Protein AF-A0A1F3CA04-F1 (afdb_monomer_lite)

Radius of gyration: 16.36 Å; chains: 1; bounding box: 29×41×42 Å

Sequence (103 aa):
MHPNYIQHNPNVPQGREGFKQFMSRIPGRTPREIKPEWVNAPVLTLINGPYSFMMWDRTAKDPDDASREYKWNHFDVVRMENNLIMEHWDEARINPPAPAPAR

Structure (mmCIF, N/CA/C/O backbone):
data_AF-A0A1F3CA04-F1
#
_entry.id   AF-A0A1F3CA04-F1
#
loop_
_atom_site.group_PDB
_atom_site.id
_atom_site.type_symbol
_atom_site.label_atom_id
_atom_site.label_alt_id
_atom_site.label_comp_id
_atom_site.label_asym_id
_atom_site.label_entity_id
_atom_site.label_seq_id
_atom_site.pdbx_PDB_ins_code
_atom_site.Cartn_x
_atom_site.Cartn_y
_atom_site.Cartn_z
_atom_site.occupancy
_atom_site.B_iso_or_equiv
_atom_site.auth_seq_id
_atom_site.auth_comp_id
_atom_site.auth_asym_id
_atom_site.auth_atom_id
_atom_site.pdbx_PDB_model_num
ATOM 1 N N . MET A 1 1 ? -2.698 -2.055 13.771 1.00 92.06 1 MET A N 1
ATOM 2 C CA . MET A 1 1 ? -3.587 -2.848 12.893 1.00 92.06 1 MET A CA 1
ATOM 3 C C . MET A 1 1 ? -4.472 -3.742 13.751 1.00 92.06 1 MET A C 1
ATOM 5 O O . MET A 1 1 ? -3.965 -4.380 14.677 1.00 92.06 1 MET A O 1
ATOM 9 N N . HIS A 1 2 ? -5.775 -3.731 13.490 1.00 97.69 2 HIS A N 1
ATOM 10 C CA . HIS A 1 2 ? -6.786 -4.514 14.202 1.00 97.69 2 HIS A CA 1
ATOM 11 C C . HIS A 1 2 ? -6.663 -6.018 13.880 1.00 97.69 2 HIS A C 1
ATOM 13 O O . HIS A 1 2 ? -6.265 -6.344 12.762 1.00 97.69 2 HIS A O 1
ATOM 19 N N . PRO A 1 3 ? -6.977 -6.953 14.806 1.00 97.12 3 PRO A N 1
ATOM 20 C CA . PRO A 1 3 ? -6.903 -8.392 14.524 1.00 97.12 3 PRO A CA 1
ATOM 21 C C . PRO A 1 3 ? -7.687 -8.804 13.270 1.00 97.12 3 PRO A C 1
ATOM 23 O O . PRO A 1 3 ? -7.155 -9.519 12.424 1.00 97.12 3 PRO A O 1
ATOM 26 N N . ASN A 1 4 ? -8.891 -8.251 13.110 1.00 95.88 4 ASN A N 1
ATOM 27 C CA . ASN A 1 4 ? -9.794 -8.514 11.986 1.00 95.88 4 ASN A CA 1
ATOM 28 C C . ASN A 1 4 ? -9.717 -7.419 10.909 1.00 95.88 4 ASN A C 1
ATOM 30 O O . ASN A 1 4 ? -10.752 -7.034 10.376 1.00 95.88 4 ASN A O 1
ATOM 34 N N . TYR A 1 5 ? -8.541 -6.824 10.667 1.00 97.44 5 TYR A N 1
ATOM 35 C CA . TYR A 1 5 ? -8.445 -5.803 9.621 1.00 97.44 5 TYR A CA 1
ATOM 36 C C . TYR A 1 5 ? -8.799 -6.403 8.247 1.00 97.44 5 TYR A C 1
ATOM 38 O O . TYR A 1 5 ? -8.454 -7.554 7.959 1.00 97.44 5 TYR A O 1
ATOM 46 N N . ILE A 1 6 ? -9.487 -5.619 7.423 1.00 98.38 6 ILE A N 1
ATOM 47 C CA . ILE A 1 6 ? -9.934 -6.021 6.088 1.00 98.38 6 ILE A CA 1
ATOM 48 C C . ILE A 1 6 ? -8.849 -5.665 5.067 1.00 98.38 6 ILE A C 1
ATOM 50 O O . ILE A 1 6 ? -8.357 -4.536 5.031 1.00 98.38 6 ILE A O 1
ATOM 54 N N . GLN A 1 7 ? -8.474 -6.636 4.239 1.00 97.94 7 GLN A N 1
ATOM 55 C CA . GLN A 1 7 ? -7.486 -6.488 3.175 1.00 97.94 7 GLN A CA 1
ATOM 56 C C . GLN A 1 7 ? -8.164 -6.582 1.811 1.00 97.94 7 GLN A C 1
ATOM 58 O O . GLN A 1 7 ? -8.772 -7.604 1.504 1.00 97.94 7 GLN A O 1
ATOM 63 N N . HIS A 1 8 ? -8.038 -5.554 0.976 1.00 98.06 8 HIS A N 1
ATOM 64 C CA . HIS A 1 8 ? -8.584 -5.587 -0.384 1.00 98.06 8 HIS A CA 1
ATOM 65 C C . HIS A 1 8 ? -7.581 -6.088 -1.431 1.00 98.06 8 HIS A C 1
ATOM 67 O O . HIS A 1 8 ? -8.006 -6.532 -2.494 1.00 98.06 8 HIS A O 1
ATOM 73 N N . ASN A 1 9 ? -6.275 -6.111 -1.127 1.00 97.81 9 ASN A N 1
ATOM 74 C CA . ASN A 1 9 ? -5.279 -6.722 -2.009 1.00 97.81 9 ASN A CA 1
ATOM 75 C C . ASN A 1 9 ? -5.529 -8.239 -2.124 1.00 97.81 9 ASN A C 1
ATOM 77 O O . ASN A 1 9 ? -5.343 -8.959 -1.136 1.00 97.81 9 ASN A O 1
ATOM 81 N N . PRO A 1 10 ? -5.872 -8.765 -3.314 1.00 96.62 10 PRO A N 1
ATOM 82 C CA . PRO A 1 10 ? -6.240 -10.171 -3.477 1.00 96.62 10 PRO A CA 1
ATOM 83 C C . PRO A 1 10 ? -5.065 -11.141 -3.286 1.00 96.62 10 PRO A C 1
ATOM 85 O O . PRO A 1 10 ? -5.273 -12.348 -3.190 1.00 96.62 10 PRO A O 1
ATOM 88 N N . ASN A 1 11 ? -3.829 -10.637 -3.233 1.00 95.62 11 ASN A N 1
ATOM 89 C CA . ASN A 1 11 ? -2.618 -11.436 -3.058 1.00 95.62 11 ASN A CA 1
ATOM 90 C C . ASN A 1 11 ? -2.159 -11.519 -1.593 1.00 95.62 11 ASN A C 1
ATOM 92 O O . ASN A 1 11 ? -1.181 -12.210 -1.301 1.00 95.62 11 ASN A O 1
ATOM 96 N N . VAL A 1 12 ? -2.832 -10.815 -0.674 1.00 95.69 12 VAL A N 1
ATOM 97 C CA . VAL A 1 12 ? -2.473 -10.758 0.747 1.00 95.69 12 VAL A CA 1
ATOM 98 C C . VAL A 1 12 ? -3.611 -11.351 1.588 1.00 95.69 12 VAL A C 1
ATOM 100 O O . VAL A 1 12 ? -4.756 -10.929 1.440 1.00 95.69 12 VAL A O 1
ATOM 103 N N . PRO A 1 13 ? -3.341 -12.317 2.489 1.00 96.25 13 PRO A N 1
ATOM 104 C CA . PRO A 1 13 ? -4.384 -12.898 3.330 1.00 96.25 13 PRO A CA 1
ATOM 105 C C . PRO A 1 13 ? -5.063 -11.872 4.252 1.00 96.25 13 PRO A C 1
ATOM 107 O O . PRO A 1 13 ? -4.441 -10.905 4.691 1.00 96.25 13 PRO A O 1
ATOM 110 N N . GLN A 1 14 ? -6.328 -12.136 4.593 1.00 96.94 14 GLN A N 1
ATOM 111 C CA . GLN A 1 14 ? -7.121 -11.321 5.520 1.00 96.94 14 GLN A CA 1
ATOM 112 C C . GLN A 1 14 ? -6.559 -11.333 6.950 1.00 96.94 14 GLN A C 1
ATOM 114 O O . GLN A 1 14 ? -5.943 -12.313 7.382 1.00 96.94 14 GLN A O 1
ATOM 119 N N . GLY A 1 15 ? -6.865 -10.282 7.719 1.00 96.56 15 GLY A N 1
ATOM 120 C CA . GLY A 1 15 ? -6.576 -10.206 9.151 1.00 96.56 15 GLY A CA 1
ATOM 121 C C . GLY A 1 15 ? -5.089 -10.046 9.487 1.00 96.56 15 GLY A C 1
ATOM 122 O O . GLY A 1 15 ? -4.189 -10.399 8.723 1.00 96.56 15 GLY A O 1
ATOM 123 N N . ARG A 1 16 ? -4.798 -9.488 10.670 1.00 96.19 16 ARG A N 1
ATOM 124 C CA . ARG A 1 16 ? -3.444 -9.013 11.027 1.00 96.19 16 ARG A CA 1
ATOM 125 C C . ARG A 1 16 ? -2.394 -10.116 10.960 1.00 96.19 16 ARG A C 1
ATOM 127 O O . ARG A 1 16 ? -1.263 -9.866 10.549 1.00 96.19 16 ARG A O 1
ATOM 134 N N . GLU A 1 17 ? -2.751 -11.319 11.394 1.00 96.56 17 GLU A N 1
ATOM 135 C CA . GLU A 1 17 ? -1.821 -12.448 11.377 1.00 96.56 17 GLU A CA 1
ATOM 136 C C . GLU A 1 17 ? -1.526 -12.917 9.948 1.00 96.56 17 GLU A C 1
ATOM 138 O O . GLU A 1 17 ? -0.367 -13.191 9.635 1.00 96.56 17 GLU A O 1
ATOM 143 N N . GLY A 1 18 ? -2.523 -12.896 9.057 1.00 95.12 18 GLY A N 1
ATOM 144 C CA . GLY A 1 18 ? -2.345 -13.172 7.633 1.00 95.12 18 GLY A CA 1
ATOM 145 C C . GLY A 1 18 ? -1.386 -12.183 6.966 1.00 95.12 18 GLY A C 1
ATOM 146 O O . GLY A 1 18 ? -0.427 -12.587 6.306 1.00 95.12 18 GLY A O 1
ATOM 147 N N . PHE A 1 19 ? -1.565 -10.888 7.237 1.00 94.50 19 PHE A N 1
ATOM 148 C CA . PHE A 1 19 ? -0.645 -9.839 6.785 1.00 94.50 19 PHE A CA 1
ATOM 149 C C . PHE A 1 19 ? 0.782 -10.032 7.292 1.00 94.50 19 PHE A C 1
ATOM 151 O O . PHE A 1 19 ? 1.736 -9.965 6.517 1.00 94.50 19 PHE A O 1
ATOM 158 N N . LYS A 1 20 ? 0.947 -10.280 8.597 1.00 92.75 20 LYS A N 1
ATOM 159 C CA . LYS A 1 20 ? 2.267 -10.498 9.206 1.00 92.75 20 LYS A CA 1
ATOM 160 C C . LYS A 1 20 ? 2.972 -11.694 8.576 1.00 92.75 20 LYS A C 1
ATOM 162 O O . LYS A 1 20 ? 4.164 -11.608 8.294 1.00 92.75 20 LYS A O 1
ATOM 167 N N . GLN A 1 21 ? 2.241 -12.781 8.335 1.00 93.06 21 GLN A N 1
ATOM 168 C CA . GLN A 1 21 ? 2.784 -1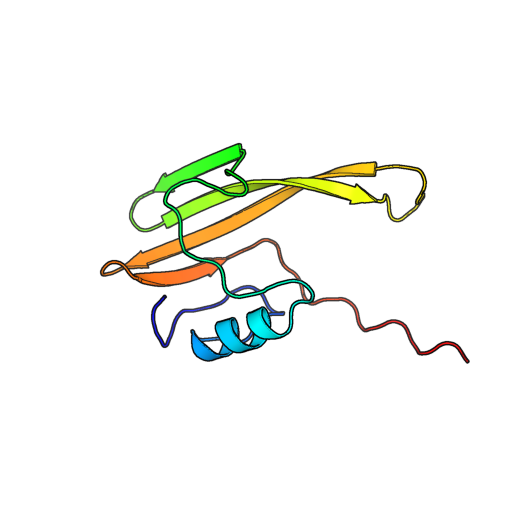3.974 7.697 1.00 93.06 21 GLN A CA 1
ATOM 169 C C . GLN A 1 21 ? 3.174 -13.725 6.236 1.00 93.06 21 GLN A C 1
ATOM 171 O O . GLN A 1 21 ? 4.193 -14.237 5.784 1.00 93.06 21 GLN A O 1
ATOM 176 N N . PHE A 1 22 ? 2.389 -12.948 5.488 1.00 92.75 22 PHE A N 1
ATOM 177 C CA . PHE A 1 22 ? 2.759 -12.549 4.132 1.00 92.75 22 PHE A CA 1
ATOM 178 C C . PHE A 1 22 ? 4.041 -11.708 4.141 1.00 92.75 22 PHE A C 1
ATOM 180 O O . PHE A 1 22 ? 5.002 -12.025 3.442 1.00 92.75 22 PHE A O 1
ATOM 187 N N . MET A 1 23 ? 4.096 -10.688 5.001 1.00 90.69 23 MET A N 1
ATOM 188 C CA . MET A 1 23 ? 5.235 -9.777 5.089 1.00 90.69 23 MET A CA 1
ATOM 189 C C . MET A 1 23 ? 6.532 -10.448 5.543 1.00 90.69 23 MET A C 1
ATOM 191 O O . MET A 1 23 ? 7.600 -10.037 5.093 1.00 90.69 23 MET A O 1
ATOM 195 N N . SER A 1 24 ? 6.464 -11.475 6.395 1.00 90.44 24 SER A N 1
ATOM 196 C CA . SER A 1 24 ? 7.653 -12.215 6.841 1.00 90.44 24 SER A CA 1
ATOM 197 C C . SER A 1 24 ? 8.280 -13.087 5.751 1.00 90.44 24 SER A C 1
ATOM 199 O O . SER A 1 24 ? 9.429 -13.496 5.892 1.00 90.44 24 SER A O 1
ATOM 201 N N . ARG A 1 25 ? 7.552 -13.364 4.661 1.00 90.12 25 ARG A N 1
ATOM 202 C CA . ARG A 1 25 ? 8.051 -14.126 3.506 1.00 90.12 25 ARG A CA 1
ATOM 203 C C . ARG A 1 25 ? 8.712 -13.245 2.448 1.00 90.12 25 ARG A C 1
ATOM 205 O O . ARG A 1 25 ? 9.337 -13.784 1.540 1.00 90.12 25 ARG A O 1
ATOM 212 N N . ILE A 1 26 ? 8.569 -11.919 2.534 1.00 87.75 26 ILE A N 1
ATOM 213 C CA . ILE A 1 26 ? 9.151 -11.002 1.550 1.00 87.75 26 ILE A CA 1
ATOM 214 C C . ILE A 1 26 ? 10.677 -10.972 1.726 1.00 87.75 26 ILE A C 1
ATOM 216 O O . ILE A 1 26 ? 11.155 -10.565 2.791 1.00 87.75 26 ILE A O 1
ATOM 220 N N . PRO A 1 27 ? 11.458 -11.352 0.696 1.00 88.62 27 PRO A N 1
ATOM 221 C CA . PRO A 1 27 ? 12.913 -11.331 0.773 1.00 88.62 27 PRO A CA 1
ATOM 222 C C . PRO A 1 27 ? 13.448 -9.941 1.130 1.00 88.62 27 PRO A C 1
ATOM 224 O O . PRO A 1 27 ? 12.981 -8.925 0.618 1.00 88.62 27 PRO A O 1
ATOM 227 N N . GLY A 1 28 ? 14.435 -9.891 2.023 1.00 82.75 28 GLY A N 1
ATOM 228 C CA . GLY A 1 28 ? 15.071 -8.639 2.445 1.00 82.75 28 GLY A CA 1
ATOM 229 C C . GLY A 1 28 ? 14.287 -7.817 3.476 1.00 82.75 28 GLY A C 1
ATOM 230 O O . GLY A 1 28 ? 14.812 -6.809 3.958 1.00 82.75 28 GLY A O 1
ATOM 231 N N . ARG A 1 29 ? 13.076 -8.233 3.880 1.00 80.62 29 ARG A N 1
ATOM 232 C CA . ARG A 1 29 ? 12.407 -7.642 5.047 1.00 80.62 29 ARG A CA 1
ATOM 233 C C . ARG A 1 29 ? 12.902 -8.277 6.340 1.00 80.62 29 ARG A C 1
ATOM 235 O O . ARG A 1 29 ? 12.621 -9.431 6.637 1.00 80.62 29 ARG A O 1
ATOM 242 N N . THR A 1 30 ? 13.585 -7.474 7.144 1.00 81.50 30 THR A N 1
ATOM 243 C CA . THR A 1 30 ? 13.923 -7.783 8.535 1.00 81.50 30 THR A CA 1
ATOM 244 C C . THR A 1 30 ? 13.162 -6.843 9.468 1.00 81.50 30 THR A C 1
ATOM 246 O O . THR A 1 30 ? 12.855 -5.715 9.067 1.00 81.50 30 THR A O 1
ATOM 249 N N . PRO A 1 31 ? 12.832 -7.267 10.702 1.00 82.94 31 PRO A N 1
ATOM 250 C CA . PRO A 1 31 ? 12.351 -6.345 11.721 1.00 82.94 31 PRO A CA 1
ATOM 251 C C . PRO A 1 31 ? 13.356 -5.208 11.900 1.00 82.94 31 PRO A C 1
ATOM 253 O O . PRO A 1 31 ? 14.555 -5.441 12.045 1.00 82.94 31 PRO A O 1
ATOM 256 N N . ARG A 1 32 ? 12.859 -3.976 11.863 1.00 83.56 32 ARG A N 1
ATOM 257 C CA . ARG A 1 32 ? 13.641 -2.768 12.116 1.00 83.56 32 ARG A CA 1
ATOM 258 C C . ARG A 1 32 ? 12.983 -2.010 13.252 1.00 83.56 32 ARG A C 1
ATOM 260 O O . ARG A 1 32 ? 11.769 -2.097 13.435 1.00 83.56 32 ARG A O 1
ATOM 267 N N . GLU A 1 33 ? 13.792 -1.274 13.997 1.00 88.56 33 GLU A N 1
ATOM 268 C CA . GLU A 1 33 ? 13.284 -0.295 14.947 1.00 88.56 33 GLU A CA 1
ATOM 269 C C . GLU A 1 33 ? 12.392 0.718 14.216 1.00 88.56 33 GLU A C 1
ATOM 271 O O . GLU A 1 33 ? 12.730 1.181 13.121 1.00 88.56 33 GLU A O 1
ATOM 276 N N . ILE A 1 34 ? 11.239 1.030 14.807 1.00 85.62 34 ILE A N 1
ATOM 277 C CA . ILE A 1 34 ? 10.322 2.029 14.264 1.00 85.62 34 ILE A CA 1
ATOM 278 C C . ILE A 1 34 ? 10.870 3.401 14.639 1.00 85.62 34 ILE A C 1
ATOM 280 O O . ILE A 1 34 ? 10.959 3.733 15.818 1.00 85.62 34 ILE A O 1
ATOM 284 N N . LYS A 1 35 ? 11.213 4.188 13.623 1.00 90.44 35 LYS A N 1
ATOM 285 C CA . LYS A 1 35 ? 11.646 5.577 13.767 1.00 90.44 35 LYS A CA 1
ATOM 286 C C . LYS A 1 35 ? 10.540 6.520 13.283 1.00 90.44 35 LYS A C 1
ATOM 288 O O . LYS A 1 35 ? 9.757 6.112 12.422 1.00 90.44 35 LYS A O 1
ATOM 293 N N . PRO A 1 36 ? 10.432 7.741 13.835 1.00 90.25 36 PRO A N 1
ATOM 294 C CA . PRO A 1 36 ? 9.417 8.701 13.407 1.00 90.25 36 PRO A CA 1
ATOM 295 C C . PRO A 1 36 ? 9.662 9.226 11.985 1.00 90.25 36 PRO A C 1
ATOM 297 O O . PRO A 1 36 ? 8.723 9.679 11.334 1.00 90.25 36 PRO A O 1
ATOM 300 N N . GLU A 1 37 ? 10.897 9.165 11.485 1.00 93.12 37 GLU A N 1
ATOM 301 C CA . GLU A 1 37 ? 11.230 9.585 10.130 1.00 93.12 37 GLU A CA 1
ATOM 302 C C . GLU A 1 37 ? 10.823 8.538 9.086 1.00 93.12 37 GLU A C 1
ATOM 304 O O . GLU A 1 37 ? 11.006 7.328 9.253 1.00 93.12 37 GLU A O 1
ATOM 309 N N . TRP A 1 38 ? 10.333 9.018 7.945 1.00 89.56 38 TRP A N 1
ATOM 310 C CA . TRP A 1 38 ? 10.053 8.165 6.800 1.00 89.56 38 TRP A CA 1
ATOM 311 C C . TRP A 1 38 ? 11.344 7.591 6.213 1.00 89.56 38 TRP A C 1
ATOM 313 O O . TRP A 1 38 ? 12.263 8.327 5.868 1.00 89.56 38 TRP A O 1
ATOM 323 N N . VAL A 1 39 ? 11.373 6.272 6.001 1.00 87.75 39 VAL A N 1
ATOM 324 C CA . VAL A 1 39 ? 12.402 5.638 5.154 1.00 87.75 39 VAL A CA 1
ATOM 325 C C . VAL A 1 39 ? 12.196 6.027 3.688 1.00 87.75 39 VAL A C 1
ATOM 327 O O . VAL A 1 39 ? 13.155 6.274 2.968 1.00 87.75 39 VAL A O 1
ATOM 330 N N . ASN A 1 40 ? 10.935 6.074 3.257 1.00 89.94 40 ASN A N 1
ATOM 331 C CA . ASN A 1 40 ? 10.514 6.570 1.954 1.00 89.94 40 ASN A CA 1
ATOM 332 C C . ASN A 1 40 ? 9.200 7.334 2.146 1.00 89.94 40 ASN A C 1
ATOM 334 O O . ASN A 1 40 ? 8.171 6.718 2.435 1.00 89.94 40 ASN A O 1
ATOM 338 N N . ALA A 1 41 ? 9.246 8.662 2.078 1.00 94.75 41 ALA A N 1
ATOM 339 C CA . ALA A 1 41 ? 8.067 9.493 2.300 1.00 94.75 41 ALA A CA 1
ATOM 340 C C . ALA A 1 41 ? 7.132 9.445 1.077 1.00 94.75 41 ALA A C 1
ATOM 342 O O . ALA A 1 41 ? 7.624 9.392 -0.051 1.00 94.75 41 ALA A O 1
ATOM 343 N N . PRO A 1 42 ? 5.801 9.463 1.267 1.00 97.31 42 PRO A N 1
ATOM 344 C CA . PRO A 1 42 ? 4.868 9.564 0.150 1.00 97.31 42 PRO A CA 1
ATOM 345 C C . PRO A 1 42 ? 5.012 10.912 -0.567 1.00 97.31 42 PRO A C 1
ATOM 347 O O . PRO A 1 42 ? 5.169 11.954 0.069 1.00 97.31 42 PRO A O 1
ATOM 350 N N . VAL A 1 43 ? 4.899 10.899 -1.896 1.00 97.88 43 VAL A N 1
ATOM 351 C CA . VAL A 1 43 ? 4.877 12.110 -2.736 1.00 97.88 43 VAL A CA 1
ATOM 352 C C . VAL A 1 43 ? 3.554 12.870 -2.628 1.00 97.88 43 VAL A C 1
ATOM 354 O O . VAL A 1 43 ? 3.502 14.066 -2.901 1.00 97.88 43 VAL A O 1
ATOM 357 N N . LEU A 1 44 ? 2.482 12.188 -2.213 1.00 98.19 44 LEU A N 1
ATOM 358 C CA . LEU A 1 44 ? 1.176 12.781 -1.947 1.00 98.19 44 LEU A CA 1
ATOM 359 C C . LEU A 1 44 ? 0.532 12.086 -0.749 1.00 98.19 44 LEU A C 1
ATOM 361 O O . LEU A 1 44 ? 0.480 10.859 -0.690 1.00 98.19 44 LEU A O 1
ATOM 365 N N . THR A 1 45 ? 0.015 12.876 0.189 1.00 98.19 45 THR A N 1
ATOM 366 C CA . THR A 1 45 ? -0.804 12.394 1.307 1.00 98.19 45 THR A CA 1
ATOM 367 C C . THR A 1 45 ? -2.104 13.182 1.343 1.00 98.19 45 THR A C 1
ATOM 369 O O . THR A 1 45 ? -2.074 14.411 1.335 1.00 98.19 45 THR A O 1
ATOM 372 N N . LEU A 1 46 ? -3.236 12.483 1.389 1.00 98.44 46 LEU A N 1
ATOM 373 C CA . LEU A 1 46 ? -4.562 13.080 1.542 1.00 98.44 46 LEU A CA 1
ATOM 374 C C . LEU A 1 46 ? -5.254 12.440 2.740 1.00 98.44 46 LEU A C 1
ATOM 376 O O . LEU A 1 46 ? -5.306 11.216 2.851 1.00 98.44 46 LEU A O 1
ATOM 380 N N . ILE A 1 47 ? -5.810 13.269 3.619 1.00 98.25 47 ILE A N 1
ATOM 381 C CA . ILE A 1 47 ? -6.541 12.820 4.803 1.00 98.25 47 ILE A CA 1
ATOM 382 C C . ILE A 1 47 ? -7.989 13.283 4.681 1.00 98.25 47 ILE A C 1
ATOM 384 O O . ILE A 1 47 ? -8.244 14.466 4.456 1.00 98.25 47 ILE A O 1
ATOM 388 N N . ASN A 1 48 ? -8.936 12.360 4.841 1.00 98.25 48 ASN A N 1
ATOM 389 C CA . ASN A 1 48 ? -10.362 12.672 4.869 1.00 98.25 48 ASN A CA 1
ATOM 390 C C . ASN A 1 48 ? -11.076 11.793 5.902 1.00 98.25 48 ASN A C 1
ATOM 392 O O . ASN A 1 48 ? -11.264 10.593 5.692 1.00 98.25 48 ASN A O 1
ATOM 396 N N . GLY A 1 49 ? -11.470 12.392 7.027 1.00 97.50 49 GLY A N 1
ATOM 397 C CA . GLY A 1 49 ? -12.084 11.664 8.135 1.00 97.50 49 GLY A CA 1
ATOM 398 C C . GLY A 1 49 ? -11.185 10.513 8.614 1.00 97.50 49 GLY A C 1
ATOM 399 O O . GLY A 1 49 ? -10.027 10.762 8.949 1.00 97.50 49 GLY A O 1
ATOM 400 N N . PRO A 1 50 ? -11.674 9.258 8.647 1.00 98.25 50 PRO A N 1
ATOM 401 C CA . PRO A 1 50 ? -10.882 8.117 9.101 1.00 98.25 50 PRO A CA 1
ATOM 402 C C . PRO A 1 50 ? -9.899 7.594 8.042 1.00 98.25 50 PRO A C 1
ATOM 404 O O . PRO A 1 50 ? -9.196 6.623 8.313 1.00 98.25 50 PRO A O 1
ATOM 407 N N . TYR A 1 51 ? -9.869 8.167 6.836 1.00 98.62 51 TYR A N 1
ATOM 408 C CA . TYR A 1 51 ? -9.064 7.665 5.726 1.00 98.62 51 TYR A CA 1
ATOM 409 C C . TYR A 1 51 ? -7.758 8.442 5.571 1.00 98.62 51 TY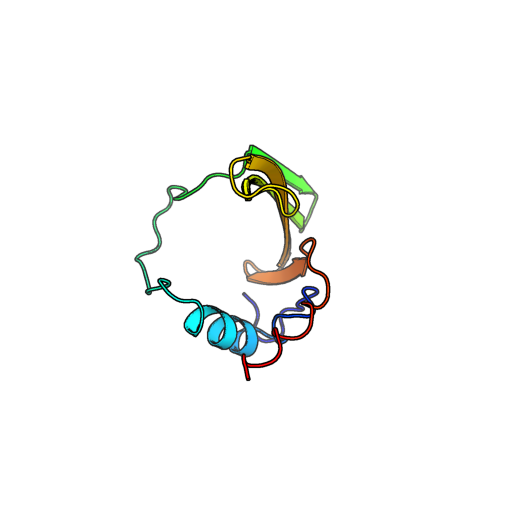R A C 1
ATOM 411 O O . TYR A 1 51 ? -7.759 9.674 5.537 1.00 98.62 51 TYR A O 1
ATOM 419 N N . SER A 1 52 ? -6.663 7.702 5.402 1.00 98.38 52 SER A N 1
ATOM 420 C CA . SER A 1 52 ? -5.362 8.221 4.987 1.00 98.38 52 SER A CA 1
ATOM 421 C C . SER A 1 52 ? -4.971 7.584 3.663 1.00 98.38 52 SER A C 1
ATOM 423 O O . SER A 1 52 ? -4.716 6.383 3.608 1.00 98.38 52 SER A O 1
ATOM 425 N N . PHE A 1 53 ? -4.920 8.395 2.614 1.00 98.62 53 PHE A N 1
ATOM 426 C CA . PHE A 1 53 ? -4.381 8.038 1.308 1.00 98.62 53 PHE A CA 1
ATOM 427 C C . PHE A 1 53 ? -2.919 8.475 1.238 1.00 98.62 53 PHE A C 1
ATOM 429 O O . PHE A 1 53 ? -2.599 9.622 1.556 1.00 98.62 53 PHE A O 1
ATOM 436 N N . MET A 1 54 ? -2.043 7.582 0.793 1.00 98.44 54 MET A N 1
ATOM 437 C CA . MET A 1 54 ? -0.620 7.837 0.596 1.00 98.44 54 MET A 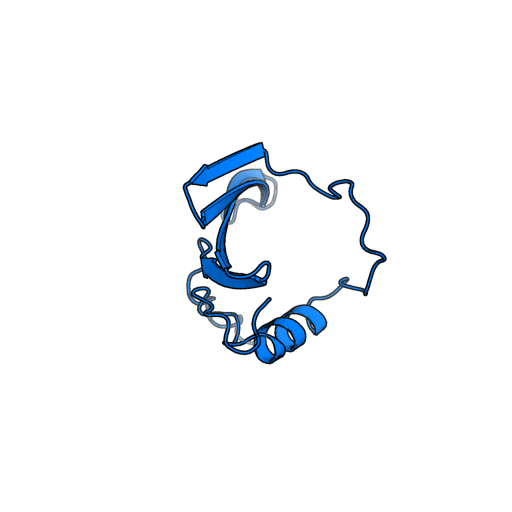CA 1
ATOM 438 C C . MET A 1 54 ? -0.212 7.302 -0.772 1.00 98.44 54 MET A C 1
ATOM 440 O O . MET A 1 54 ? -0.572 6.186 -1.131 1.00 98.44 54 MET A O 1
ATOM 444 N N . MET A 1 55 ? 0.550 8.083 -1.529 1.00 98.44 55 MET A N 1
ATOM 445 C CA . MET A 1 55 ? 1.061 7.689 -2.840 1.00 98.44 55 MET A CA 1
ATOM 446 C C . MET A 1 55 ? 2.570 7.878 -2.890 1.00 98.44 55 MET A C 1
ATOM 448 O O . MET A 1 55 ? 3.080 8.899 -2.434 1.00 98.44 55 MET A O 1
ATOM 452 N N . TRP A 1 56 ? 3.272 6.925 -3.493 1.00 98.06 56 TRP A N 1
ATOM 453 C CA . TRP A 1 56 ? 4.712 6.968 -3.736 1.00 98.06 56 TRP A CA 1
ATOM 454 C C . TRP A 1 56 ? 4.995 6.927 -5.233 1.00 98.06 56 TRP A C 1
ATOM 456 O O . TRP A 1 56 ? 4.262 6.298 -5.999 1.00 98.06 56 TRP A O 1
ATOM 466 N N . ASP A 1 57 ? 6.068 7.581 -5.663 1.00 96.50 57 ASP A N 1
ATOM 467 C CA . ASP A 1 57 ? 6.627 7.376 -6.991 1.00 96.50 57 ASP A CA 1
ATOM 468 C C . ASP A 1 57 ? 7.440 6.079 -7.040 1.00 96.50 57 ASP A C 1
ATOM 470 O O . ASP A 1 57 ? 8.038 5.617 -6.064 1.00 96.50 57 ASP A O 1
ATOM 474 N N . ARG A 1 58 ? 7.398 5.428 -8.197 1.00 95.62 58 ARG A N 1
ATOM 475 C CA . ARG A 1 58 ? 8.080 4.168 -8.464 1.00 95.62 58 ARG A CA 1
ATOM 476 C C . ARG A 1 58 ? 8.695 4.225 -9.848 1.00 95.62 58 ARG A C 1
ATOM 478 O O . ARG A 1 58 ? 8.134 4.814 -10.770 1.00 95.62 58 ARG A O 1
ATOM 485 N N . THR A 1 59 ? 9.821 3.544 -9.988 1.00 95.88 59 THR A N 1
ATOM 486 C CA . THR A 1 59 ? 10.443 3.259 -11.277 1.00 95.88 59 THR A CA 1
ATOM 487 C C . THR A 1 59 ? 10.444 1.752 -11.476 1.00 95.88 59 THR A C 1
ATOM 489 O O . THR A 1 59 ? 10.728 1.001 -10.540 1.00 95.88 59 THR A O 1
ATOM 492 N N . ALA A 1 60 ? 10.100 1.302 -12.676 1.00 94.94 60 ALA A N 1
ATOM 493 C CA . ALA A 1 60 ? 10.134 -0.103 -13.059 1.00 94.94 60 ALA A CA 1
ATOM 494 C C . ALA A 1 60 ? 10.768 -0.267 -14.444 1.00 94.94 60 ALA A C 1
ATOM 496 O O . ALA A 1 60 ? 10.826 0.683 -15.226 1.00 94.94 60 ALA A O 1
ATOM 497 N N . LYS A 1 61 ? 11.254 -1.480 -14.730 1.00 97.06 61 LYS A N 1
ATOM 498 C CA . LYS A 1 61 ? 11.734 -1.851 -16.063 1.00 97.06 61 LYS A CA 1
ATOM 499 C C . LYS A 1 61 ? 10.562 -1.972 -17.019 1.00 97.06 61 LYS A C 1
ATOM 501 O O . LYS A 1 61 ? 9.527 -2.523 -16.651 1.00 97.06 61 LYS A O 1
ATOM 506 N N . ASP A 1 62 ? 10.747 -1.457 -18.224 1.00 95.06 62 ASP A N 1
ATOM 507 C CA . ASP A 1 62 ? 9.772 -1.603 -19.295 1.00 95.06 62 ASP A CA 1
ATOM 508 C C . ASP A 1 62 ? 9.654 -3.096 -19.681 1.00 95.06 62 ASP A C 1
ATOM 510 O O . ASP A 1 62 ? 10.681 -3.748 -19.900 1.00 95.06 62 ASP A O 1
ATOM 514 N N . PRO A 1 63 ? 8.435 -3.671 -19.698 1.00 91.31 63 PRO A N 1
ATOM 515 C CA . PRO A 1 63 ? 8.232 -5.083 -20.013 1.00 91.31 63 PRO A CA 1
ATOM 516 C C . PRO A 1 63 ? 8.569 -5.443 -21.467 1.00 91.31 63 PRO A C 1
ATOM 518 O O . PRO A 1 63 ? 8.887 -6.603 -21.726 1.00 91.31 63 PRO A O 1
ATOM 521 N N . ASP A 1 64 ? 8.528 -4.476 -22.388 1.00 95.25 64 ASP A N 1
ATOM 522 C CA . ASP A 1 64 ? 8.834 -4.678 -23.808 1.00 95.25 64 ASP A CA 1
ATOM 523 C C . ASP A 1 64 ? 10.328 -4.454 -24.114 1.00 95.25 64 ASP A C 1
ATOM 525 O O . ASP A 1 64 ? 10.852 -4.994 -25.089 1.00 95.25 64 ASP A O 1
ATOM 529 N N . ASP A 1 65 ? 11.035 -3.681 -23.280 1.00 95.81 65 ASP A N 1
ATOM 530 C CA . ASP A 1 65 ? 12.465 -3.392 -23.437 1.00 95.81 65 ASP A CA 1
ATOM 531 C C . ASP A 1 65 ? 13.165 -3.199 -22.082 1.00 95.81 65 ASP A C 1
ATOM 533 O O . ASP A 1 65 ? 13.157 -2.119 -21.489 1.00 95.81 65 ASP A 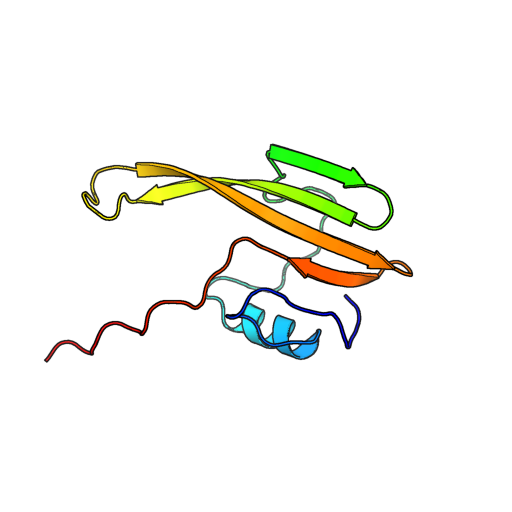O 1
ATOM 537 N N . ALA A 1 66 ? 13.873 -4.234 -21.625 1.00 94.75 66 ALA A N 1
ATOM 538 C CA . ALA A 1 66 ? 14.569 -4.231 -20.339 1.00 94.75 66 ALA A CA 1
ATOM 539 C C . ALA A 1 66 ? 15.692 -3.176 -20.208 1.00 94.75 66 ALA A C 1
ATOM 541 O O . ALA A 1 66 ? 16.173 -2.936 -19.094 1.00 94.75 66 ALA A O 1
ATOM 542 N N . SER A 1 67 ? 16.127 -2.540 -21.305 1.00 96.88 67 SER A N 1
ATOM 543 C CA . SER A 1 67 ? 17.081 -1.425 -21.251 1.00 96.88 67 SER A CA 1
ATOM 544 C C . SER A 1 67 ? 16.434 -0.106 -20.812 1.00 96.88 67 SER A C 1
ATOM 546 O O . SER A 1 67 ? 17.137 0.796 -20.350 1.00 96.88 67 SER A O 1
ATOM 548 N N . ARG A 1 68 ? 15.101 -0.001 -20.896 1.00 97.88 68 ARG A N 1
ATOM 549 C CA . ARG A 1 68 ? 14.334 1.197 -20.545 1.00 97.88 68 ARG A CA 1
ATOM 550 C C . ARG A 1 68 ? 13.669 1.081 -19.178 1.00 97.88 68 ARG A C 1
ATOM 552 O O . ARG A 1 68 ? 13.492 0.004 -18.604 1.00 97.88 68 ARG A O 1
ATOM 559 N N . GLU A 1 69 ? 13.290 2.240 -18.659 1.00 98.19 69 GLU A N 1
ATOM 560 C CA . GLU A 1 69 ? 12.549 2.389 -17.413 1.00 98.19 69 GLU A CA 1
ATOM 561 C C . GLU A 1 69 ? 11.356 3.313 -17.613 1.00 98.19 69 GLU A C 1
ATOM 563 O O . GLU A 1 69 ? 11.401 4.244 -18.419 1.00 98.19 69 GLU A O 1
ATOM 568 N N . TYR A 1 70 ? 10.303 3.081 -16.835 1.00 96.94 70 TYR A N 1
ATOM 569 C CA . TYR A 1 70 ? 9.146 3.961 -16.768 1.00 96.94 70 TYR A CA 1
ATOM 570 C C . TYR A 1 70 ? 8.818 4.308 -15.317 1.00 96.94 70 TYR A C 1
ATOM 572 O O . TYR A 1 70 ? 9.108 3.550 -14.384 1.00 96.94 70 TYR A O 1
ATOM 580 N N . LYS A 1 71 ? 8.202 5.479 -15.136 1.00 96.56 71 LYS A N 1
ATOM 581 C CA . LYS A 1 71 ? 7.694 5.933 -13.843 1.00 96.56 71 LYS A CA 1
ATOM 582 C C . LYS A 1 71 ? 6.217 5.615 -13.705 1.00 96.56 71 LYS A C 1
ATOM 584 O O . LYS A 1 71 ? 5.458 5.728 -14.664 1.00 96.56 71 LYS A O 1
ATOM 589 N N . TRP A 1 72 ? 5.817 5.268 -12.495 1.00 96.06 72 TRP A N 1
ATOM 590 C CA . TRP A 1 72 ? 4.424 5.073 -12.121 1.00 96.06 72 TRP A CA 1
ATOM 591 C C . TRP A 1 72 ? 4.236 5.382 -10.636 1.00 96.06 72 TRP A C 1
ATOM 593 O O . TRP A 1 72 ? 5.202 5.677 -9.929 1.00 96.06 72 TRP A O 1
ATOM 603 N N . ASN A 1 73 ? 2.995 5.332 -10.162 1.00 96.62 73 ASN A N 1
ATOM 604 C CA . ASN A 1 73 ? 2.668 5.589 -8.769 1.00 96.62 73 ASN A CA 1
ATOM 605 C C . ASN A 1 73 ? 1.954 4.397 -8.140 1.00 96.62 73 ASN A C 1
ATOM 607 O O . ASN A 1 73 ? 0.993 3.879 -8.703 1.00 96.62 73 ASN A O 1
ATOM 611 N N . HIS A 1 74 ? 2.422 4.016 -6.957 1.00 96.44 74 HIS A N 1
ATOM 612 C CA . HIS A 1 74 ? 1.769 3.055 -6.071 1.00 96.44 74 HIS A CA 1
ATOM 613 C C . HIS A 1 74 ? 1.036 3.832 -4.982 1.00 96.44 74 HIS A C 1
ATOM 615 O O . HIS A 1 74 ? 1.558 4.857 -4.524 1.00 96.44 74 HIS A O 1
ATOM 621 N N . PHE A 1 75 ? -0.135 3.365 -4.557 1.00 98.12 75 PHE A N 1
ATOM 622 C CA . PHE A 1 75 ? -0.855 3.993 -3.458 1.00 98.12 75 PHE A CA 1
ATOM 623 C C . PHE A 1 75 ? -1.336 2.973 -2.435 1.00 98.12 75 PHE A C 1
ATOM 625 O O . PHE A 1 75 ? -1.726 1.866 -2.787 1.00 98.12 75 PHE A O 1
ATOM 632 N N . ASP A 1 76 ? -1.409 3.430 -1.189 1.00 98.31 76 ASP A N 1
ATOM 633 C CA . ASP A 1 76 ? -2.112 2.750 -0.110 1.00 98.31 76 ASP A CA 1
ATOM 634 C C . ASP A 1 76 ? -3.188 3.689 0.445 1.00 98.31 76 ASP A C 1
ATOM 636 O O . ASP A 1 76 ? -2.954 4.881 0.680 1.00 98.31 76 ASP A O 1
ATOM 640 N N . VAL A 1 77 ? -4.367 3.141 0.724 1.00 98.62 77 VAL A N 1
ATOM 641 C CA . VAL A 1 77 ? -5.395 3.786 1.545 1.00 98.62 77 VAL A CA 1
ATOM 642 C C . VAL A 1 77 ? -5.613 2.952 2.783 1.00 98.62 77 VAL A C 1
ATOM 644 O O . VAL A 1 77 ? -5.879 1.757 2.688 1.00 98.62 77 VAL A O 1
ATOM 647 N N . VAL A 1 78 ? -5.571 3.588 3.949 1.00 98.56 78 VAL A N 1
ATOM 648 C CA . VAL A 1 78 ? -5.953 2.949 5.208 1.00 98.56 78 VAL A CA 1
ATOM 649 C C . VAL A 1 78 ? -7.129 3.663 5.848 1.00 98.56 78 VAL A C 1
ATOM 651 O O . VAL A 1 78 ? -7.167 4.893 5.893 1.00 98.56 78 VAL A O 1
ATOM 654 N N . ARG A 1 79 ? -8.072 2.888 6.389 1.00 98.69 79 ARG A N 1
ATOM 655 C CA . ARG A 1 79 ? -9.091 3.395 7.314 1.00 98.69 79 ARG A CA 1
ATOM 656 C C . ARG A 1 79 ? -8.652 3.139 8.748 1.00 98.69 79 ARG A C 1
ATOM 658 O O . ARG A 1 79 ? -8.274 2.018 9.097 1.00 98.69 79 ARG A O 1
ATOM 665 N N . MET A 1 80 ? -8.739 4.166 9.579 1.00 98.19 80 MET A N 1
ATOM 666 C CA . MET A 1 80 ? -8.339 4.151 10.981 1.00 98.19 80 MET A CA 1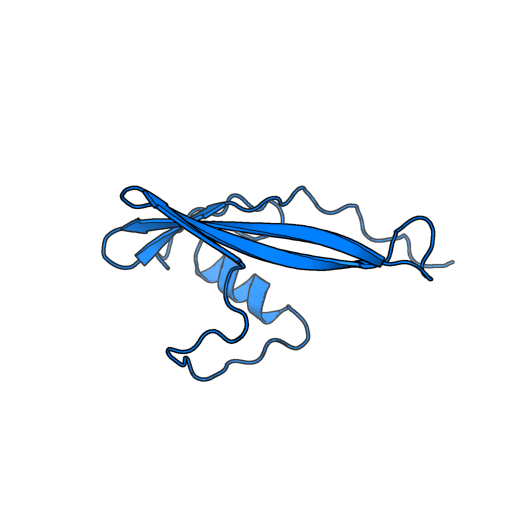
ATOM 667 C C . MET A 1 80 ? -9.557 4.228 11.902 1.00 98.19 80 MET A C 1
ATOM 669 O O . MET A 1 80 ? -10.502 4.967 11.641 1.00 98.19 80 MET A O 1
ATOM 673 N N . GLU A 1 81 ? -9.509 3.499 13.012 1.00 98.00 81 GLU A N 1
ATOM 674 C CA . GLU A 1 81 ? -10.489 3.577 14.097 1.00 98.00 81 GLU A CA 1
ATOM 675 C C . GLU A 1 81 ? -9.805 3.197 15.413 1.00 98.00 81 GLU A C 1
ATOM 677 O O . GLU A 1 81 ? -8.999 2.268 15.437 1.00 98.00 81 GLU A O 1
ATOM 682 N N . ASN A 1 82 ? -10.088 3.910 16.508 1.00 96.75 82 ASN A N 1
ATOM 683 C CA . ASN A 1 82 ? -9.511 3.630 17.833 1.00 96.75 82 ASN A CA 1
ATOM 684 C C . ASN A 1 82 ? -7.977 3.450 17.809 1.00 96.75 82 ASN A C 1
ATOM 686 O O . ASN A 1 82 ? -7.432 2.532 18.420 1.00 96.75 82 ASN A O 1
ATOM 690 N N . ASN A 1 83 ? -7.279 4.317 17.064 1.00 95.19 83 ASN A N 1
ATOM 691 C CA . ASN A 1 83 ? -5.825 4.282 16.849 1.00 95.19 83 ASN A CA 1
ATOM 692 C C . ASN A 1 83 ? -5.291 2.998 16.179 1.00 95.19 83 ASN A C 1
ATOM 694 O O . ASN A 1 83 ? -4.100 2.690 16.257 1.00 95.19 83 ASN A O 1
ATOM 698 N N . LEU A 1 84 ? -6.145 2.244 15.486 1.00 97.38 84 LEU A N 1
ATOM 699 C CA . LEU A 1 84 ? -5.781 1.039 14.748 1.00 97.38 84 LEU A CA 1
ATOM 700 C C . LEU A 1 84 ? -6.162 1.164 13.271 1.00 97.38 84 LEU A C 1
ATOM 702 O O . LEU A 1 84 ? -7.232 1.650 12.930 1.00 97.38 84 LEU A O 1
ATOM 706 N N . ILE A 1 85 ? -5.301 0.641 12.392 1.00 98.00 85 ILE A N 1
ATOM 707 C CA . ILE A 1 85 ? -5.659 0.368 10.992 1.00 98.00 85 ILE A CA 1
ATOM 708 C C . ILE A 1 85 ? -6.702 -0.749 10.972 1.00 98.00 85 ILE A C 1
ATOM 710 O O . ILE A 1 85 ? -6.418 -1.854 11.455 1.00 98.00 85 ILE A O 1
ATOM 714 N N . MET A 1 86 ? -7.870 -0.452 10.414 1.00 98.44 86 MET A N 1
ATOM 715 C CA . MET A 1 86 ? -9.013 -1.357 10.298 1.00 98.44 86 MET A CA 1
ATOM 716 C C . MET A 1 86 ? -9.140 -1.962 8.905 1.00 98.44 86 MET A C 1
ATOM 718 O O . MET A 1 86 ? -9.677 -3.055 8.764 1.00 98.44 86 MET A O 1
ATOM 722 N N . GLU A 1 87 ? -8.679 -1.261 7.876 1.00 98.62 87 GLU A N 1
ATOM 723 C CA . GLU A 1 87 ? -8.938 -1.631 6.488 1.00 98.62 87 GLU A CA 1
ATOM 724 C C . GLU A 1 87 ? -7.889 -1.019 5.568 1.00 98.62 87 GLU A C 1
ATOM 726 O O . GLU A 1 87 ? -7.366 0.056 5.876 1.00 98.62 87 GLU A O 1
ATOM 731 N N . HIS A 1 88 ? -7.570 -1.721 4.484 1.00 98.62 88 HIS A N 1
ATOM 732 C CA . HIS A 1 88 ? -6.511 -1.360 3.552 1.00 98.62 88 HIS A CA 1
ATOM 733 C C . HIS A 1 88 ? -6.919 -1.609 2.094 1.00 98.62 88 HIS A C 1
ATOM 735 O O . HIS A 1 88 ? -7.371 -2.711 1.772 1.00 98.62 88 HIS A O 1
ATOM 741 N N . TRP A 1 89 ? -6.677 -0.625 1.225 1.00 98.62 89 TRP A N 1
ATOM 742 C CA . TRP A 1 89 ? -6.791 -0.724 -0.234 1.00 98.62 89 TRP A CA 1
ATOM 743 C C . TRP A 1 89 ? -5.477 -0.331 -0.904 1.00 98.62 89 TRP A C 1
ATOM 745 O O . TRP A 1 89 ? -4.832 0.615 -0.463 1.00 98.62 89 TRP A O 1
ATOM 755 N N . ASP A 1 90 ? -5.159 -0.998 -2.009 1.00 98.19 90 ASP A N 1
ATOM 756 C CA . ASP A 1 90 ? -4.076 -0.657 -2.934 1.00 98.19 90 ASP A CA 1
ATOM 757 C C . ASP A 1 90 ? -4.522 -0.918 -4.388 1.00 98.19 90 ASP A C 1
ATOM 759 O O . ASP A 1 90 ? -5.677 -1.281 -4.640 1.00 98.19 90 ASP A O 1
ATOM 763 N N . GLU A 1 91 ? -3.633 -0.720 -5.366 1.00 95.94 91 GLU A N 1
ATOM 764 C CA . GLU A 1 91 ? -3.930 -0.959 -6.786 1.00 95.94 91 GLU A CA 1
ATOM 765 C C . GLU A 1 91 ? -3.816 -2.427 -7.244 1.00 95.94 91 GLU A C 1
ATOM 767 O O . GLU A 1 91 ? -3.827 -2.705 -8.452 1.00 95.94 91 GLU A O 1
ATOM 772 N N . ALA A 1 92 ? -3.661 -3.387 -6.326 1.00 95.44 92 ALA A N 1
ATOM 773 C CA . ALA A 1 92 ? -3.304 -4.745 -6.703 1.00 95.44 92 ALA A CA 1
ATOM 774 C C . ALA A 1 92 ? -4.433 -5.496 -7.424 1.00 95.44 92 ALA A C 1
ATOM 776 O O . ALA A 1 92 ? -5.614 -5.446 -7.081 1.00 95.44 92 ALA A O 1
ATOM 777 N N . ARG A 1 93 ? -4.026 -6.302 -8.405 1.00 95.31 93 ARG A N 1
ATOM 778 C CA . ARG A 1 93 ? -4.851 -7.334 -9.047 1.00 95.31 93 ARG A CA 1
ATOM 779 C C . ARG A 1 93 ? -4.254 -8.699 -8.739 1.00 95.31 93 ARG A C 1
ATOM 781 O O . ARG A 1 93 ? -3.100 -8.777 -8.322 1.00 95.31 93 ARG A O 1
ATOM 788 N N . ILE A 1 94 ? -5.021 -9.769 -8.951 1.00 95.31 94 ILE A N 1
ATOM 789 C CA . ILE A 1 94 ? -4.505 -11.139 -8.814 1.00 95.31 94 ILE A CA 1
ATOM 790 C C . ILE A 1 94 ? -3.242 -11.273 -9.670 1.00 95.31 94 ILE A C 1
ATOM 792 O O . ILE A 1 94 ? -3.261 -10.955 -10.861 1.00 95.31 94 ILE A O 1
ATOM 796 N N . ASN A 1 95 ? -2.152 -11.716 -9.046 1.00 91.44 95 ASN A N 1
ATOM 797 C CA . ASN A 1 95 ? -0.891 -11.928 -9.740 1.00 91.44 95 ASN A CA 1
ATOM 798 C C . ASN A 1 95 ? -1.065 -12.959 -10.867 1.00 91.44 95 ASN A C 1
ATOM 800 O O . ASN A 1 95 ? -1.798 -13.938 -10.695 1.00 91.44 95 ASN A O 1
ATOM 804 N N . PRO A 1 96 ? -0.373 -12.787 -12.007 1.00 88.62 96 PRO A N 1
ATOM 805 C CA . PRO A 1 96 ? -0.344 -13.819 -13.029 1.00 88.62 96 PRO A CA 1
ATOM 806 C C . PRO A 1 96 ? 0.243 -15.118 -12.451 1.00 88.62 96 PRO A C 1
ATOM 808 O O . PRO A 1 96 ? 1.039 -15.073 -11.504 1.00 88.62 96 PRO A O 1
ATOM 811 N N . PRO A 1 97 ? -0.129 -16.285 -13.004 1.00 87.94 97 PRO A N 1
ATOM 812 C CA . PRO A 1 97 ? 0.467 -17.550 -12.600 1.00 87.94 97 PRO A CA 1
ATOM 813 C C . PRO A 1 97 ? 1.991 -17.502 -12.762 1.00 87.94 97 PRO A C 1
ATOM 815 O O . PRO A 1 97 ? 2.513 -16.831 -13.656 1.00 87.94 97 PRO A O 1
ATOM 818 N N . ALA A 1 98 ? 2.702 -18.225 -11.894 1.00 80.00 98 ALA A N 1
ATOM 819 C CA . ALA A 1 98 ? 4.150 -18.342 -12.002 1.00 80.00 98 ALA A CA 1
ATOM 820 C C . ALA A 1 98 ? 4.534 -18.872 -13.399 1.00 80.00 98 ALA A C 1
ATOM 822 O O . ALA A 1 98 ? 3.814 -19.723 -13.938 1.00 80.00 98 ALA A O 1
ATOM 823 N N . PRO A 1 99 ? 5.654 -18.407 -13.984 1.00 76.94 99 PRO A N 1
ATOM 824 C CA . PRO A 1 99 ? 6.153 -18.974 -15.227 1.00 76.94 99 PRO A CA 1
ATOM 825 C C . PRO A 1 99 ? 6.307 -20.487 -15.069 1.00 76.94 99 PRO A C 1
ATOM 827 O O . PRO A 1 99 ? 6.761 -20.963 -14.023 1.00 76.94 99 PRO A O 1
ATOM 830 N N . ALA A 1 100 ? 5.926 -21.246 -16.097 1.00 73.38 100 ALA A N 1
ATOM 831 C CA . ALA A 1 100 ? 6.170 -22.681 -16.096 1.00 73.38 100 ALA A CA 1
ATOM 832 C C . ALA A 1 100 ? 7.679 -22.942 -15.912 1.00 73.38 100 ALA A C 1
ATOM 834 O O . ALA A 1 100 ? 8.489 -22.193 -16.468 1.00 73.38 100 ALA A O 1
ATOM 835 N N . PRO A 1 101 ? 8.073 -23.976 -15.146 1.00 70.31 101 PRO A N 1
ATOM 836 C CA . PRO A 1 101 ? 9.480 -24.330 -15.020 1.00 70.31 101 PRO A CA 1
ATOM 837 C C . PRO A 1 101 ? 10.067 -24.581 -16.412 1.00 70.31 101 PRO A C 1
ATOM 839 O O . PRO A 1 101 ? 9.428 -25.221 -17.253 1.00 70.31 101 PRO A O 1
ATOM 842 N N . ALA A 1 102 ? 11.2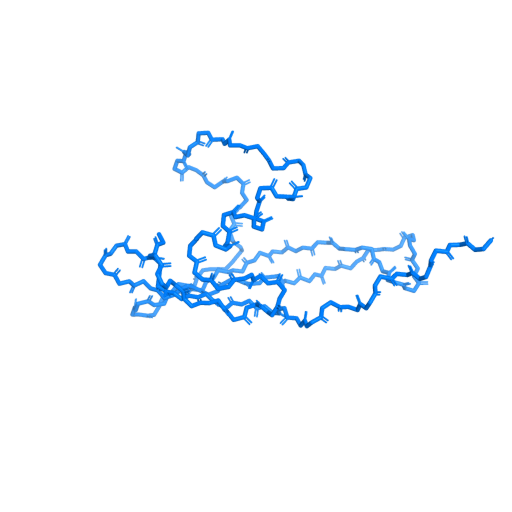67 -24.049 -16.656 1.00 68.88 102 ALA A N 1
ATOM 843 C CA . ALA A 1 102 ? 12.000 -24.321 -17.884 1.00 68.88 102 ALA A CA 1
ATOM 844 C C . ALA A 1 102 ? 12.193 -25.841 -18.013 1.00 68.88 102 ALA A C 1
ATOM 846 O O . ALA A 1 102 ? 12.604 -26.492 -17.051 1.00 68.88 102 ALA A O 1
ATOM 847 N N . ARG A 1 103 ? 11.813 -26.388 -19.171 1.00 52.84 103 ARG A N 1
ATOM 848 C CA . ARG A 1 103 ? 12.040 -27.796 -19.515 1.00 52.84 103 ARG A CA 1
ATOM 849 C C . ARG A 1 103 ? 13.502 -28.044 -19.846 1.00 52.84 103 ARG A C 1
ATOM 851 O O . ARG A 1 103 ? 14.117 -27.128 -20.435 1.00 52.84 103 ARG A O 1
#

pLDDT: mean 93.41, std 7.41, range [52.84, 98.69]

Secondary structure (DSSP, 8-state):
--TT-EE--TTS-SHHHHHHHHHHTSTT-------SS-SS--SEEEEETTEEEEEEEEEEE-SS-TT-EEEEEEEEEEEEETTEEEEEEES--PPPPPPPPP-

Foldseek 3Di:
DAQQAAEPAPVFDGGDVRNVVVQVPDPPDDDDDDDPDDPFAFPDWDDDVQKIKGKHKDKDADPVDNVDIDIDMKMKMFGDDPNDTRYIDIPHDPDDDDPDPDD